Protein AF-A0A7X5N362-F1 (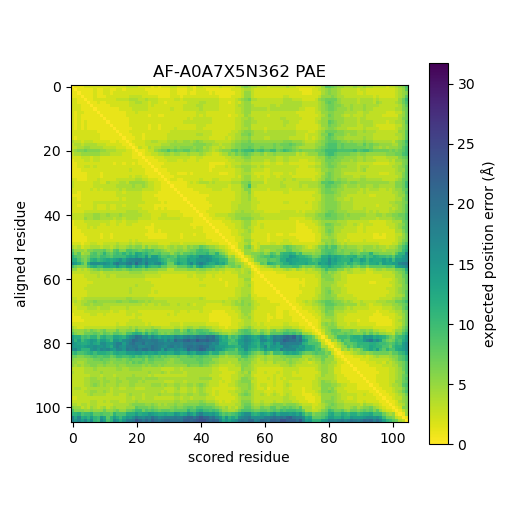afdb_monomer)

Sequence (105 aa):
MVVDDSAVVRQVLVGVLNDAADIEVIATAADPLLAIEKMRKQWPDVIVLDVEMPRMDGITFLRKIMSERPTPVVICSTLTEKGARVTMDALAAGAVAVVTKPRLG

Secondary structure (DSSP, 8-state):
-EE-S-HHHHHHHHHHHHTSTT-----EESSHHHHHHHHHHS--S-EEEES--SSS-HHHHHHHHHHHS---EEEEE--SHHHHHHHHHHHHTT-SEEEEPP---

Nearest PDB structures (foldseek):
  6ymz-assembly1_A  TM=9.532E-01  e=3.014E-10  Pectobacterium atrosepticum SCRI1043
  6ymz-assembly3_C  TM=9.549E-01  e=5.820E-10  Pectobacterium atrosepticum SCRI1043
  6ymz-assembly4_D  TM=9.562E-01  e=9.225E-10  Pectobacterium atrosepticum SCRI1043
  1a2o-assembly2_B  TM=9.151E-01  e=4.189E-10  Salmonella enterica subsp. enterica serovar Typhimurium
  3t8y-assembly1_A  TM=8.985E-01  e=3.924E-08  Thermotoga maritima

Solvent-accessible surface area (backbone atoms only — not comparable to full-atom values): 5985 Å² total; per-residue (Å²): 47,42,37,37,63,49,68,66,58,48,53,51,52,50,52,62,44,56,74,38,92,92,44,76,76,87,43,74,21,60,46,73,67,58,35,51,59,48,38,73,77,54,71,62,77,44,35,40,34,33,48,91,40,99,88,55,56,26,59,62,53,45,39,49,40,49,72,78,56,72,53,54,27,36,36,40,38,70,87,46,83,67,32,57,55,52,46,51,54,34,46,75,49,59,36,75,46,75,44,66,55,80,80,83,128

Mean predicted aligned error: 4.53 Å

Structure (mmCIF, N/CA/C/O backbone):
data_AF-A0A7X5N362-F1
#
_entry.id   AF-A0A7X5N362-F1
#
loop_
_atom_site.group_PDB
_atom_site.id
_atom_site.type_symbol
_atom_site.label_atom_id
_atom_site.label_alt_id
_atom_site.label_comp_id
_atom_site.label_asym_id
_atom_site.label_entity_id
_atom_site.label_seq_id
_atom_site.pdbx_PDB_ins_code
_atom_site.Cartn_x
_atom_site.Cartn_y
_atom_site.Cartn_z
_atom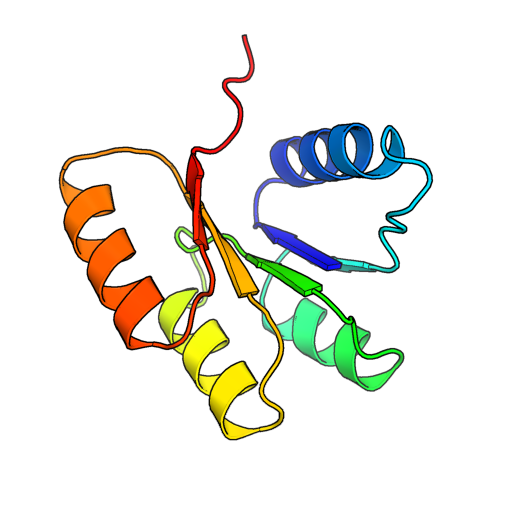_site.occupancy
_atom_site.B_iso_or_equiv
_atom_site.auth_seq_id
_atom_site.auth_comp_id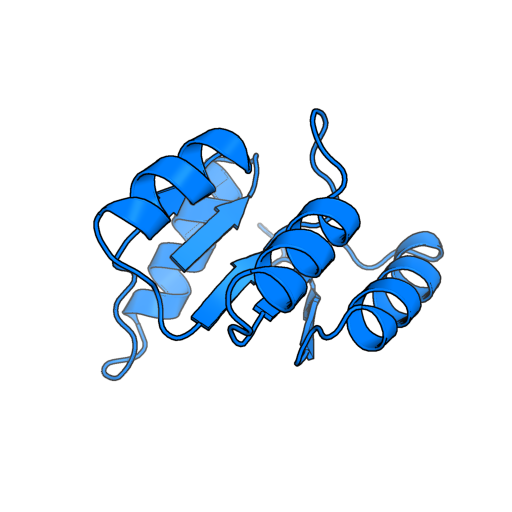
_atom_site.auth_asym_id
_atom_site.auth_atom_id
_atom_site.pdbx_PDB_model_num
ATOM 1 N N . MET A 1 1 ? -6.150 2.905 -1.859 1.00 95.94 1 MET A N 1
ATOM 2 C CA . MET A 1 1 ? -5.169 3.945 -1.446 1.00 95.94 1 MET A CA 1
ATOM 3 C C . MET A 1 1 ? -3.757 3.478 -1.764 1.00 95.94 1 MET A C 1
ATOM 5 O O . MET A 1 1 ? -3.502 2.294 -1.608 1.00 95.94 1 MET A O 1
ATOM 9 N N . VAL A 1 2 ? -2.853 4.372 -2.181 1.00 95.75 2 VAL A N 1
ATOM 10 C CA . VAL A 1 2 ? -1.449 4.031 -2.510 1.00 95.75 2 VAL A CA 1
ATOM 11 C C . VAL A 1 2 ? -0.475 4.725 -1.553 1.00 95.75 2 VAL A C 1
ATOM 13 O O . VAL A 1 2 ? -0.558 5.940 -1.368 1.00 95.75 2 VAL A O 1
ATOM 16 N N . VAL A 1 3 ? 0.458 3.977 -0.965 1.00 94.69 3 VAL A N 1
ATOM 17 C CA . VAL A 1 3 ? 1.504 4.480 -0.061 1.00 94.69 3 VAL A CA 1
ATOM 18 C C . VAL A 1 3 ? 2.864 4.010 -0.565 1.00 94.69 3 VAL A C 1
ATOM 20 O O . VAL A 1 3 ? 3.149 2.820 -0.532 1.00 94.69 3 VAL A O 1
ATOM 23 N N . ASP A 1 4 ? 3.678 4.938 -1.052 1.00 92.25 4 ASP A N 1
ATOM 24 C CA . ASP A 1 4 ? 5.023 4.688 -1.597 1.00 92.25 4 ASP A CA 1
ATOM 25 C C . ASP A 1 4 ? 5.801 6.006 -1.506 1.00 92.25 4 ASP A C 1
ATOM 27 O O . ASP A 1 4 ? 5.194 7.063 -1.688 1.00 92.25 4 ASP A O 1
ATOM 31 N N . ASP A 1 5 ? 7.097 6.004 -1.199 1.00 89.75 5 ASP A N 1
ATOM 32 C CA . ASP A 1 5 ? 7.878 7.239 -1.044 1.00 89.75 5 ASP A CA 1
ATOM 33 C C . ASP A 1 5 ? 8.233 7.889 -2.397 1.00 89.75 5 ASP A C 1
ATOM 35 O O . ASP A 1 5 ? 8.290 9.123 -2.512 1.00 89.75 5 ASP A O 1
ATOM 39 N N . SER A 1 6 ? 8.318 7.097 -3.467 1.00 90.44 6 SER A N 1
ATOM 40 C CA . SER A 1 6 ? 8.588 7.549 -4.827 1.00 90.44 6 SER A CA 1
ATOM 41 C C . SER A 1 6 ? 7.359 8.173 -5.484 1.00 90.44 6 SER A C 1
ATOM 43 O O . SER A 1 6 ? 6.358 7.526 -5.798 1.00 90.44 6 SER A O 1
ATOM 45 N N . ALA A 1 7 ? 7.452 9.473 -5.778 1.00 91.81 7 ALA A N 1
ATOM 46 C CA . ALA A 1 7 ? 6.401 10.194 -6.495 1.00 91.81 7 ALA A CA 1
ATOM 47 C C . ALA A 1 7 ? 6.102 9.591 -7.876 1.00 91.81 7 ALA A C 1
ATOM 49 O O . ALA A 1 7 ? 4.937 9.529 -8.268 1.00 91.81 7 ALA A O 1
ATOM 50 N N . VAL A 1 8 ? 7.136 9.109 -8.573 1.00 91.44 8 VAL A N 1
ATOM 51 C CA . VAL A 1 8 ? 7.007 8.493 -9.900 1.00 91.44 8 VAL A CA 1
ATOM 52 C C . VAL A 1 8 ? 6.232 7.182 -9.804 1.00 91.44 8 VAL A C 1
ATOM 54 O O . VAL A 1 8 ? 5.275 6.980 -10.547 1.00 91.44 8 VAL A O 1
ATOM 57 N N . VAL A 1 9 ? 6.581 6.317 -8.845 1.00 90.44 9 VAL A N 1
ATOM 58 C CA . VAL A 1 9 ? 5.880 5.038 -8.644 1.00 90.44 9 VAL A CA 1
ATOM 59 C C . VAL A 1 9 ? 4.423 5.280 -8.265 1.00 90.44 9 VAL A C 1
ATOM 61 O O . VAL A 1 9 ? 3.540 4.643 -8.837 1.00 90.44 9 VAL A O 1
ATOM 64 N N . ARG A 1 10 ? 4.137 6.249 -7.382 1.00 93.75 10 ARG A N 1
ATOM 65 C CA . ARG A 1 10 ? 2.749 6.620 -7.060 1.00 93.75 10 ARG A CA 1
ATOM 66 C C . ARG A 1 10 ? 1.962 7.045 -8.296 1.00 93.75 10 ARG A C 1
ATOM 68 O O . ARG A 1 10 ? 0.836 6.591 -8.453 1.00 93.75 10 ARG A O 1
ATOM 75 N N . GLN A 1 11 ? 2.520 7.892 -9.163 1.00 93.25 11 GLN A N 1
ATOM 76 C CA . GLN A 1 11 ? 1.834 8.328 -10.387 1.00 93.25 11 GLN A CA 1
ATOM 77 C C . GLN A 1 11 ? 1.539 7.157 -11.328 1.00 93.25 11 GLN A C 1
ATOM 79 O O . GLN A 1 11 ? 0.435 7.062 -11.855 1.00 93.25 11 GLN A O 1
ATOM 84 N N . VAL A 1 12 ? 2.498 6.247 -11.489 1.00 92.69 12 VAL A N 1
ATOM 85 C CA . VAL A 1 12 ? 2.353 5.063 -12.344 1.00 92.69 12 VAL A CA 1
ATOM 86 C C . VAL A 1 12 ? 1.294 4.118 -11.786 1.00 92.69 12 VAL A C 1
ATOM 88 O O . VAL A 1 12 ? 0.396 3.718 -12.517 1.00 92.69 12 VAL A O 1
ATOM 91 N N . LEU A 1 13 ? 1.345 3.805 -10.486 1.00 92.19 13 LEU A N 1
ATOM 92 C CA . LEU A 1 13 ? 0.343 2.959 -9.831 1.00 92.19 13 LEU A CA 1
ATOM 93 C C . LEU A 1 13 ? -1.052 3.581 -9.891 1.00 92.19 13 LEU A C 1
ATOM 95 O O . LEU A 1 13 ? -2.014 2.871 -10.147 1.00 92.19 13 LEU A O 1
ATOM 99 N N . VAL A 1 14 ? -1.173 4.895 -9.685 1.00 94.12 14 VAL A N 1
ATOM 100 C CA . VAL A 1 14 ? -2.454 5.599 -9.831 1.00 94.12 14 VAL A CA 1
ATOM 101 C C . VAL A 1 14 ? -2.976 5.484 -11.259 1.00 94.12 14 VAL A C 1
ATOM 103 O O . VAL A 1 14 ? -4.151 5.190 -11.431 1.00 94.12 14 VAL A O 1
ATOM 106 N N . GLY A 1 15 ? -2.119 5.676 -12.268 1.00 92.50 15 GLY A N 1
ATOM 107 C CA . GLY A 1 15 ? -2.497 5.506 -13.672 1.00 92.50 15 GLY A CA 1
ATOM 108 C C . GLY A 1 15 ? -3.021 4.099 -13.955 1.00 92.50 15 GLY A C 1
ATOM 109 O O . GLY A 1 15 ? -4.150 3.952 -14.401 1.00 92.50 15 GLY A O 1
ATOM 110 N N . VAL A 1 16 ? -2.247 3.074 -13.585 1.00 90.88 16 VAL A N 1
ATOM 111 C CA . VAL A 1 16 ? -2.617 1.662 -13.784 1.00 90.88 16 VAL A CA 1
ATOM 112 C C . VAL A 1 16 ? -3.914 1.294 -13.058 1.00 90.88 16 VAL A C 1
ATOM 114 O O . VAL A 1 16 ? -4.728 0.555 -13.598 1.00 90.88 16 VAL A O 1
ATOM 117 N N . LEU A 1 17 ? -4.115 1.782 -11.831 1.00 92.38 17 LEU A N 1
ATOM 118 C CA . LEU A 1 17 ? -5.327 1.487 -11.063 1.00 92.38 17 LEU A CA 1
ATOM 119 C C . LEU A 1 17 ? -6.552 2.223 -11.612 1.00 92.38 17 LEU A C 1
ATOM 121 O O . LEU A 1 17 ? -7.633 1.652 -11.605 1.00 92.38 17 LEU A O 1
ATOM 125 N N . ASN A 1 18 ? -6.392 3.452 -12.105 1.00 88.94 18 ASN A N 1
ATOM 126 C CA . ASN A 1 18 ? -7.493 4.221 -12.686 1.00 88.94 18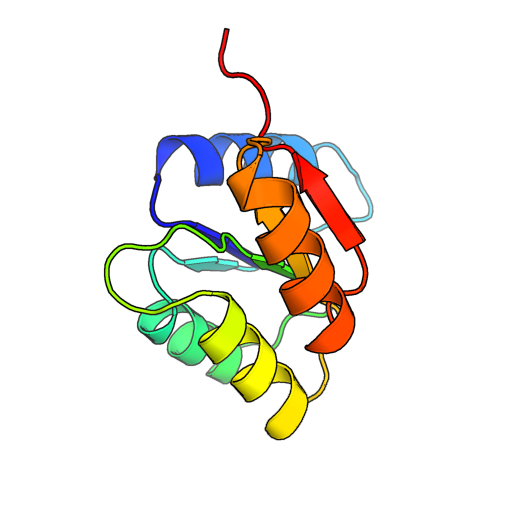 ASN A CA 1
ATOM 127 C C . ASN A 1 18 ? -7.943 3.693 -14.061 1.00 88.94 18 ASN A C 1
ATOM 129 O O . ASN A 1 18 ? -9.050 4.013 -14.488 1.00 88.94 18 ASN A O 1
ATOM 133 N N . ASP A 1 19 ? -7.119 2.897 -14.751 1.00 90.56 19 ASP A N 1
ATOM 134 C CA . ASP A 1 19 ? -7.527 2.208 -15.984 1.00 90.56 19 ASP A CA 1
ATOM 135 C C . ASP A 1 19 ? -8.576 1.108 -15.713 1.00 90.56 19 ASP A C 1
ATOM 137 O O . ASP A 1 19 ? -9.303 0.696 -16.621 1.00 90.56 19 ASP A O 1
ATOM 141 N N . ALA A 1 20 ? -8.688 0.639 -14.466 1.00 92.12 20 ALA A N 1
ATOM 142 C CA . ALA A 1 20 ? -9.724 -0.292 -14.038 1.00 92.12 20 ALA A CA 1
ATOM 143 C C . ALA A 1 20 ? -10.984 0.476 -13.598 1.00 92.12 20 ALA A C 1
ATOM 145 O O . ALA A 1 20 ? -10.965 1.237 -12.634 1.00 92.12 20 ALA A O 1
ATOM 146 N N . ALA A 1 21 ? -12.105 0.262 -14.294 1.00 92.06 21 ALA A N 1
ATOM 147 C CA . ALA A 1 21 ? -13.352 1.002 -14.060 1.00 92.06 21 ALA A CA 1
ATOM 148 C C . ALA A 1 21 ? -14.001 0.743 -12.683 1.00 92.06 21 ALA A C 1
ATOM 150 O O . ALA A 1 21 ? -14.880 1.494 -12.264 1.00 92.06 21 ALA A O 1
ATOM 151 N N . ASP A 1 22 ? -13.602 -0.328 -12.001 1.00 94.81 22 ASP A N 1
ATOM 152 C CA . ASP A 1 22 ? -14.079 -0.751 -10.686 1.00 94.81 22 ASP A CA 1
ATOM 153 C C . ASP A 1 22 ? -13.162 -0.311 -9.532 1.00 94.81 22 ASP A C 1
ATOM 155 O O . ASP A 1 22 ? -13.454 -0.604 -8.371 1.00 94.81 22 ASP A O 1
ATOM 159 N N . ILE A 1 23 ? -12.072 0.409 -9.824 1.00 95.00 23 ILE A N 1
ATOM 160 C CA . ILE A 1 23 ? -11.109 0.875 -8.827 1.00 95.00 23 ILE A CA 1
ATOM 161 C C . ILE A 1 23 ? -11.026 2.401 -8.846 1.00 95.00 23 ILE A C 1
ATOM 163 O O . ILE A 1 23 ? -10.758 3.027 -9.865 1.00 95.00 23 ILE A O 1
ATOM 167 N N . GLU A 1 24 ? -11.169 3.008 -7.669 1.00 94.75 24 GLU A N 1
ATOM 168 C CA . GLU A 1 24 ? -10.941 4.437 -7.467 1.00 94.75 24 GLU A CA 1
ATOM 169 C C . GLU A 1 24 ? -9.788 4.664 -6.483 1.00 94.75 24 GLU A C 1
ATOM 171 O O . GLU A 1 24 ? -9.798 4.200 -5.334 1.00 94.75 24 GLU A O 1
ATOM 176 N N . VAL A 1 25 ? -8.777 5.435 -6.893 1.00 96.12 25 VAL A N 1
ATOM 177 C CA . VAL A 1 25 ? -7.697 5.832 -5.983 1.00 96.12 25 VAL A CA 1
ATOM 178 C C . VAL A 1 25 ? -8.094 7.069 -5.174 1.00 96.12 25 VAL A C 1
ATOM 180 O O . VAL A 1 25 ? -7.721 8.194 -5.492 1.00 96.12 25 VAL A O 1
ATOM 183 N N . ILE A 1 26 ? -8.771 6.843 -4.046 1.00 95.81 26 ILE A N 1
ATOM 184 C CA . ILE A 1 26 ? -9.252 7.916 -3.152 1.00 95.81 26 ILE A CA 1
ATOM 185 C C . ILE A 1 26 ? -8.134 8.731 -2.472 1.00 95.81 26 ILE A C 1
ATOM 187 O O . ILE A 1 26 ? -8.352 9.836 -1.979 1.00 95.81 26 ILE A O 1
ATOM 191 N N . ALA A 1 27 ? -6.924 8.169 -2.380 1.00 96.25 27 ALA A N 1
ATOM 192 C CA . ALA A 1 27 ? -5.808 8.787 -1.677 1.00 96.25 27 ALA A CA 1
ATOM 193 C C . ALA A 1 27 ? -4.454 8.193 -2.079 1.00 96.25 27 ALA A C 1
ATOM 195 O O . ALA A 1 27 ? -4.313 6.983 -2.289 1.00 96.25 27 ALA A O 1
ATOM 196 N N . THR A 1 28 ? -3.438 9.056 -2.062 1.00 96.38 28 THR A N 1
ATOM 197 C CA . THR A 1 28 ? -2.019 8.694 -2.137 1.00 96.38 28 THR A CA 1
ATOM 198 C C . THR A 1 28 ? -1.238 9.314 -0.977 1.00 96.38 28 THR A C 1
ATOM 200 O O . THR A 1 28 ? -1.586 10.405 -0.515 1.00 96.38 28 THR A O 1
ATOM 203 N N . ALA A 1 29 ? -0.188 8.655 -0.493 1.00 94.75 29 ALA A N 1
ATOM 204 C CA . ALA A 1 29 ? 0.681 9.180 0.560 1.00 94.75 29 ALA A CA 1
ATOM 205 C C . ALA A 1 29 ? 2.151 8.829 0.302 1.00 94.75 29 ALA A C 1
ATOM 207 O O . ALA A 1 29 ? 2.445 7.760 -0.223 1.00 94.75 29 ALA A O 1
ATOM 208 N N . ALA A 1 30 ? 3.054 9.744 0.665 1.00 92.00 30 ALA A N 1
ATOM 209 C CA . ALA A 1 30 ? 4.501 9.564 0.520 1.00 92.00 30 ALA A CA 1
ATOM 210 C C . ALA A 1 30 ? 5.162 8.906 1.742 1.00 92.00 30 ALA A C 1
ATOM 212 O O . ALA A 1 30 ? 6.327 8.532 1.690 1.00 92.00 30 ALA A O 1
ATOM 213 N N . ASP A 1 31 ? 4.435 8.801 2.852 1.00 89.75 31 ASP A N 1
ATOM 214 C CA . ASP A 1 31 ? 4.903 8.161 4.071 1.00 89.75 31 ASP A CA 1
ATOM 215 C C . ASP A 1 31 ? 3.709 7.686 4.924 1.00 89.75 31 ASP A C 1
ATOM 217 O O . ASP A 1 31 ? 2.569 8.125 4.703 1.00 89.75 31 ASP A O 1
ATOM 221 N N . PRO A 1 32 ? 3.944 6.806 5.914 1.00 87.62 32 PRO A N 1
ATOM 222 C CA . PRO A 1 32 ? 2.886 6.275 6.771 1.00 87.62 32 PRO A CA 1
ATOM 223 C C . PRO A 1 32 ? 2.143 7.298 7.635 1.00 87.62 32 PRO A C 1
ATOM 225 O O . PRO A 1 32 ? 0.981 7.073 7.968 1.00 87.62 32 PRO A O 1
ATOM 228 N N . LEU A 1 33 ? 2.766 8.415 8.022 1.00 88.88 33 LEU A N 1
ATOM 229 C CA . LEU A 1 33 ? 2.101 9.419 8.860 1.00 88.88 33 LEU A CA 1
ATOM 230 C C . LEU A 1 33 ? 1.041 10.160 8.045 1.00 88.88 33 LEU A C 1
ATOM 232 O O . LEU A 1 33 ? -0.119 10.223 8.457 1.00 88.88 33 LEU A O 1
ATOM 236 N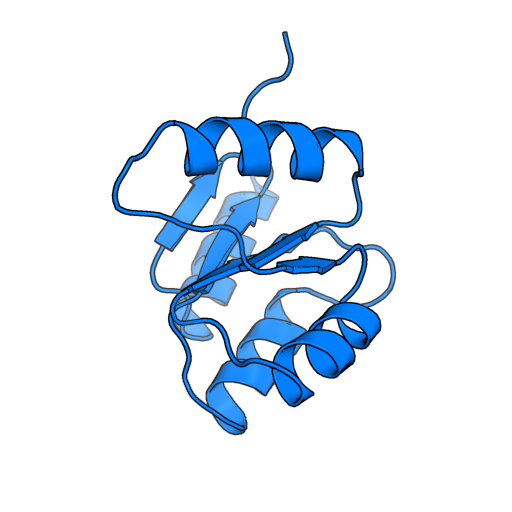 N . LEU A 1 34 ? 1.411 10.612 6.844 1.00 92.38 34 LEU A N 1
ATOM 237 C CA . LEU A 1 34 ? 0.466 11.177 5.881 1.00 92.38 34 LEU A CA 1
ATOM 238 C C . LEU A 1 34 ? -0.617 10.166 5.500 1.00 92.38 34 LEU A C 1
ATOM 240 O O . LEU A 1 34 ? -1.773 10.543 5.290 1.00 92.38 34 LEU A O 1
ATOM 244 N N . ALA A 1 35 ? -0.261 8.880 5.421 1.00 93.38 35 ALA A N 1
ATOM 245 C CA . ALA A 1 35 ? -1.231 7.835 5.147 1.00 93.38 35 ALA A CA 1
ATOM 246 C C . ALA A 1 35 ? -2.300 7.760 6.248 1.00 93.38 35 ALA A C 1
ATOM 248 O O . ALA A 1 35 ? -3.490 7.839 5.947 1.00 93.38 35 ALA A O 1
ATOM 249 N N . ILE A 1 36 ? -1.890 7.711 7.519 1.00 91.88 36 ILE A N 1
ATOM 250 C CA . ILE A 1 36 ? -2.803 7.676 8.673 1.00 91.88 36 ILE A CA 1
ATOM 251 C C . ILE A 1 36 ? -3.708 8.911 8.704 1.00 91.88 36 ILE A C 1
ATOM 253 O O . ILE A 1 36 ? -4.910 8.786 8.939 1.00 91.88 36 ILE A O 1
ATOM 257 N N . GLU A 1 37 ? -3.166 10.104 8.452 1.00 93.75 37 GLU A N 1
ATOM 258 C CA . GLU A 1 37 ? -3.966 11.334 8.415 1.00 93.75 37 GLU A CA 1
ATOM 259 C C . GLU A 1 37 ? -5.066 11.286 7.351 1.00 93.75 37 GLU A C 1
ATOM 261 O O . GLU A 1 37 ? -6.194 11.713 7.608 1.00 93.75 37 GLU A O 1
ATOM 266 N N . LYS A 1 38 ? -4.761 10.744 6.167 1.00 95.38 38 LYS A N 1
ATOM 267 C CA . LYS A 1 38 ? -5.744 10.571 5.091 1.00 95.38 38 LYS A CA 1
ATOM 268 C C . LYS A 1 38 ? -6.759 9.478 5.422 1.00 95.38 38 LYS A C 1
ATOM 270 O O . LYS A 1 38 ? -7.955 9.713 5.277 1.00 95.38 38 LYS A O 1
ATOM 275 N N . MET A 1 39 ? -6.302 8.346 5.958 1.00 94.88 39 MET A N 1
ATOM 276 C CA . MET A 1 39 ? -7.159 7.230 6.377 1.00 94.88 39 MET A CA 1
ATOM 277 C C . MET A 1 39 ? -8.163 7.632 7.465 1.00 94.88 39 MET A C 1
ATOM 279 O O . MET A 1 39 ? -9.296 7.157 7.467 1.00 94.88 39 MET A O 1
ATOM 283 N N . ARG A 1 40 ? -7.784 8.547 8.369 1.00 92.56 40 ARG A N 1
ATOM 284 C CA . ARG A 1 40 ? -8.690 9.110 9.388 1.00 92.56 40 ARG A CA 1
ATOM 285 C C . ARG A 1 40 ? -9.835 9.931 8.797 1.00 92.56 40 ARG A C 1
ATOM 287 O O . ARG A 1 40 ? -10.889 10.009 9.418 1.00 92.56 40 ARG A O 1
ATOM 294 N N . LYS A 1 41 ? -9.625 10.563 7.639 1.00 94.56 41 LYS A N 1
ATOM 295 C CA . LYS A 1 41 ? -10.668 11.326 6.936 1.00 94.56 41 LYS A CA 1
ATOM 296 C C . LYS A 1 41 ? -11.561 10.401 6.117 1.00 94.56 41 LYS A C 1
ATOM 298 O O . LYS A 1 41 ? -12.776 10.551 6.141 1.00 94.56 41 LYS A O 1
ATOM 303 N N . GLN A 1 42 ? -10.950 9.454 5.411 1.00 94.56 42 GLN A N 1
ATOM 304 C CA . GLN A 1 42 ? -11.644 8.479 4.584 1.00 94.56 42 GLN A CA 1
ATOM 305 C C . GLN A 1 42 ? -10.850 7.175 4.572 1.00 94.56 42 GLN A C 1
ATOM 307 O O . GLN A 1 42 ? -9.705 7.132 4.117 1.00 94.56 42 GLN A O 1
ATOM 312 N N . TRP A 1 43 ? -11.460 6.113 5.093 1.00 95.19 43 TRP A N 1
ATOM 313 C CA . TRP A 1 43 ? -10.805 4.816 5.198 1.00 95.19 43 TRP A CA 1
ATOM 314 C C . TRP A 1 43 ? -10.883 4.058 3.863 1.00 95.19 43 TRP A C 1
ATOM 316 O O . TRP A 1 43 ? -11.983 3.946 3.326 1.00 95.19 43 TRP A O 1
ATOM 326 N N . PRO A 1 44 ? -9.767 3.539 3.323 1.00 96.44 44 PRO A N 1
ATOM 327 C CA . PRO A 1 44 ? -9.766 2.785 2.072 1.00 96.44 44 PRO A CA 1
ATOM 328 C C . PRO A 1 44 ? -10.218 1.332 2.255 1.00 96.44 44 PRO A C 1
ATOM 330 O O . PRO A 1 44 ? -9.951 0.724 3.289 1.00 96.44 44 PRO A O 1
ATOM 333 N N . ASP A 1 45 ? -10.793 0.745 1.206 1.00 96.19 45 ASP A N 1
ATOM 334 C CA . ASP A 1 45 ? -11.121 -0.689 1.175 1.00 96.19 45 ASP A CA 1
ATOM 335 C C . ASP A 1 45 ? -9.887 -1.565 0.922 1.00 96.19 45 ASP A C 1
ATOM 337 O O . ASP A 1 45 ? -9.783 -2.673 1.440 1.00 96.19 45 ASP A O 1
ATOM 341 N N . VAL A 1 46 ? -8.928 -1.052 0.144 1.00 95.81 46 VAL A N 1
ATOM 342 C CA . VAL A 1 46 ? -7.656 -1.719 -0.164 1.00 95.81 46 VAL A CA 1
ATOM 343 C C . VAL A 1 46 ? -6.506 -0.714 -0.112 1.00 95.81 46 VAL A C 1
ATOM 345 O O . VAL A 1 46 ? -6.622 0.436 -0.566 1.00 95.81 46 VAL A O 1
ATOM 348 N N . ILE A 1 47 ? -5.368 -1.151 0.423 1.00 96.25 47 ILE A N 1
ATOM 349 C CA . ILE A 1 47 ? -4.131 -0.370 0.501 1.00 96.25 47 ILE A CA 1
ATOM 350 C C . ILE A 1 47 ? -3.054 -1.049 -0.344 1.00 96.25 47 ILE A C 1
ATOM 352 O O . ILE A 1 47 ? -2.746 -2.217 -0.138 1.00 96.25 47 ILE A O 1
ATOM 356 N N . VAL A 1 48 ? -2.448 -0.303 -1.264 1.00 94.88 48 VAL A N 1
ATOM 357 C CA . VAL A 1 48 ? -1.194 -0.683 -1.920 1.00 94.88 48 VAL A CA 1
ATOM 358 C C . VAL A 1 48 ? -0.062 -0.017 -1.150 1.00 94.88 48 VAL A C 1
ATOM 360 O O . VAL A 1 48 ? -0.060 1.208 -1.020 1.00 94.88 48 VAL A O 1
ATOM 363 N N . LEU A 1 49 ? 0.858 -0.812 -0.611 1.00 93.81 49 LEU A N 1
ATOM 364 C CA . LEU A 1 49 ? 1.888 -0.352 0.317 1.00 93.81 49 LEU A CA 1
ATOM 365 C C . LEU A 1 49 ? 3.284 -0.760 -0.149 1.00 93.81 49 LEU A C 1
ATOM 367 O O . LEU A 1 49 ? 3.548 -1.936 -0.390 1.00 93.81 49 LEU A O 1
ATOM 371 N N . ASP A 1 50 ? 4.190 0.204 -0.202 1.00 90.38 50 ASP A N 1
ATOM 372 C CA . ASP A 1 50 ? 5.617 -0.052 -0.317 1.00 90.38 50 ASP A CA 1
ATOM 373 C C . ASP A 1 50 ? 6.230 -0.475 1.022 1.00 90.38 50 ASP A C 1
ATOM 375 O O . ASP A 1 50 ? 5.886 0.054 2.081 1.00 90.38 50 ASP A O 1
ATOM 379 N N . VAL A 1 51 ? 7.164 -1.423 0.978 1.00 82.31 51 VAL A N 1
ATOM 380 C CA . VAL A 1 51 ? 7.927 -1.845 2.163 1.00 82.31 51 VAL A CA 1
ATOM 381 C C . VAL A 1 51 ? 9.241 -1.082 2.289 1.00 82.31 51 VAL A C 1
ATOM 383 O O . VAL A 1 51 ? 9.709 -0.855 3.405 1.00 82.31 51 VAL A O 1
ATOM 386 N N . GLU A 1 52 ? 9.825 -0.646 1.173 1.00 78.12 52 GLU A N 1
ATOM 387 C CA . GLU A 1 52 ? 11.157 -0.039 1.137 1.00 78.12 52 GLU A CA 1
ATOM 388 C C . GLU A 1 52 ? 11.103 1.480 1.361 1.00 78.12 52 GLU A C 1
ATOM 390 O O . GLU A 1 52 ? 11.546 2.257 0.527 1.00 78.12 52 GLU A O 1
ATO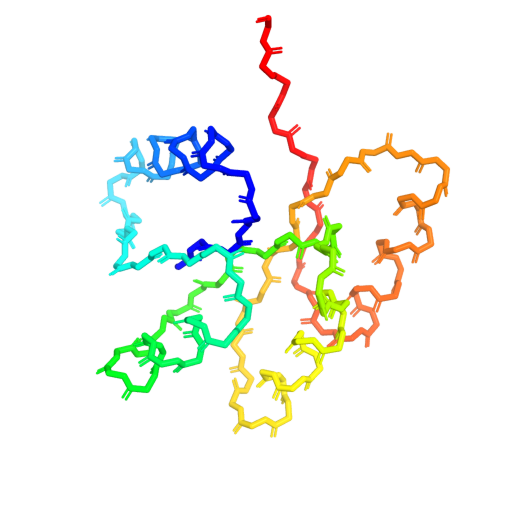M 395 N N . MET A 1 53 ? 10.593 1.914 2.519 1.00 76.06 53 MET A N 1
ATOM 396 C CA . MET A 1 53 ? 10.506 3.338 2.872 1.00 76.06 53 MET A CA 1
ATOM 397 C C . MET A 1 53 ? 11.591 3.762 3.886 1.00 76.06 53 MET A C 1
ATOM 399 O O . MET A 1 53 ? 11.821 3.070 4.879 1.00 76.06 53 MET A O 1
ATOM 403 N N . PRO A 1 54 ? 12.222 4.945 3.732 1.00 60.44 54 PRO A N 1
ATOM 404 C CA . PRO A 1 54 ? 13.384 5.357 4.533 1.00 60.44 54 PRO A CA 1
ATOM 405 C C . PRO A 1 54 ? 13.081 5.749 5.990 1.00 60.44 54 PRO A C 1
ATOM 407 O O . PRO A 1 54 ? 14.000 5.830 6.801 1.00 60.44 54 PRO A O 1
ATOM 410 N N . ARG A 1 55 ? 11.819 6.047 6.338 1.00 60.94 55 ARG A N 1
ATOM 411 C CA . ARG A 1 55 ? 11.442 6.586 7.666 1.00 60.94 55 ARG A CA 1
ATOM 412 C C . ARG A 1 55 ? 10.720 5.597 8.573 1.00 60.94 55 ARG A C 1
ATOM 414 O O . ARG A 1 55 ? 10.798 5.723 9.791 1.00 60.94 55 ARG A O 1
ATOM 421 N N . MET A 1 56 ? 9.978 4.660 7.997 1.00 64.00 56 MET A N 1
ATOM 422 C CA . MET A 1 56 ? 9.214 3.661 8.733 1.00 64.00 56 MET A CA 1
ATOM 423 C C . MET A 1 56 ? 9.138 2.405 7.882 1.00 64.00 56 MET A C 1
ATOM 425 O O . MET A 1 56 ? 8.758 2.469 6.717 1.00 64.00 56 MET A O 1
ATOM 429 N N . ASP A 1 57 ? 9.482 1.281 8.493 1.00 76.56 57 ASP A N 1
ATOM 430 C CA . ASP A 1 57 ? 9.362 -0.036 7.889 1.00 76.56 57 ASP A CA 1
ATOM 431 C C . ASP A 1 57 ? 7.892 -0.319 7.522 1.00 76.56 57 ASP A C 1
ATOM 433 O O . ASP A 1 57 ? 7.006 -0.289 8.386 1.00 76.56 57 ASP A O 1
ATOM 437 N N . GLY A 1 58 ? 7.623 -0.579 6.237 1.00 82.44 58 GLY A N 1
ATOM 438 C CA . GLY A 1 58 ? 6.267 -0.834 5.746 1.00 82.44 58 GLY A CA 1
ATOM 439 C C . GLY A 1 58 ? 5.607 -2.042 6.417 1.00 82.44 58 GLY A C 1
ATOM 440 O O . GLY A 1 58 ? 4.389 -2.051 6.584 1.00 82.44 58 GLY A O 1
ATOM 441 N N . ILE A 1 59 ? 6.382 -3.012 6.920 1.00 87.56 59 ILE A N 1
ATOM 442 C CA . ILE A 1 59 ? 5.841 -4.140 7.698 1.00 87.56 59 ILE A CA 1
ATOM 443 C C . ILE A 1 59 ? 5.303 -3.673 9.052 1.00 87.56 59 ILE A C 1
ATOM 445 O O . ILE A 1 59 ? 4.234 -4.103 9.489 1.00 87.56 59 ILE A O 1
ATOM 449 N N . THR A 1 60 ? 6.004 -2.756 9.715 1.00 89.12 60 THR A N 1
ATOM 450 C CA . THR A 1 60 ? 5.529 -2.149 10.964 1.00 89.12 60 THR A CA 1
ATOM 451 C C . THR A 1 60 ? 4.228 -1.373 10.736 1.00 89.12 60 THR A C 1
ATOM 453 O O . THR A 1 60 ? 3.291 -1.483 11.531 1.00 89.12 60 THR A O 1
ATOM 456 N N . PHE A 1 61 ? 4.128 -0.643 9.622 1.00 91.00 61 PHE A N 1
ATOM 457 C CA . PHE A 1 61 ? 2.898 0.059 9.254 1.00 91.00 61 PHE A CA 1
ATOM 458 C C . PHE A 1 61 ? 1.740 -0.904 8.949 1.00 91.00 61 PHE A C 1
ATOM 460 O O . PHE A 1 61 ? 0.639 -0.717 9.468 1.00 91.00 61 PHE A O 1
ATOM 467 N N . LEU A 1 62 ? 2.000 -1.977 8.196 1.00 9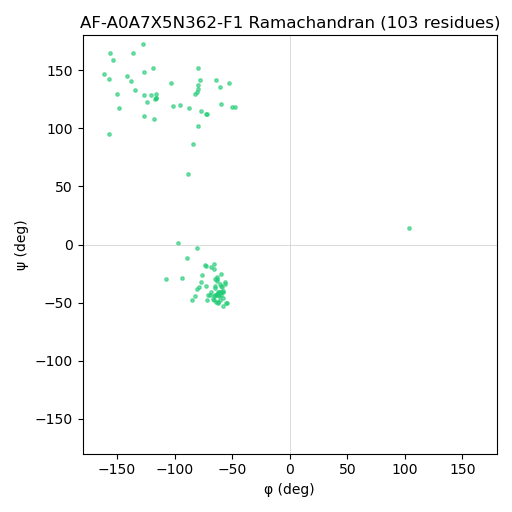2.94 62 LEU A N 1
ATOM 468 C CA . LEU A 1 62 ? 1.042 -3.056 7.945 1.00 92.94 62 LEU A CA 1
ATOM 469 C C . LEU A 1 62 ? 0.506 -3.649 9.253 1.00 92.94 62 LEU A C 1
ATOM 471 O O . LEU A 1 62 ? -0.706 -3.714 9.447 1.00 92.94 62 LEU A O 1
ATOM 475 N N . ARG A 1 63 ? 1.390 -4.019 10.188 1.00 92.25 63 ARG A N 1
ATOM 476 C CA . ARG A 1 63 ? 0.986 -4.563 11.497 1.00 92.25 63 ARG A CA 1
ATOM 477 C C . ARG A 1 63 ? 0.094 -3.597 12.266 1.00 92.25 63 ARG A C 1
ATOM 479 O O . ARG A 1 63 ? -0.881 -4.026 12.878 1.00 92.25 63 ARG A O 1
ATOM 486 N N . LYS A 1 64 ? 0.399 -2.297 12.209 1.00 91.56 64 LYS A N 1
ATOM 487 C CA . LYS A 1 64 ? -0.421 -1.264 12.843 1.00 91.56 64 LYS A CA 1
ATOM 488 C C . LYS A 1 64 ? -1.825 -1.219 12.242 1.00 91.56 64 LYS A C 1
ATOM 490 O O . LYS A 1 64 ? -2.788 -1.295 13.000 1.00 91.56 64 LYS A O 1
ATOM 495 N N . ILE A 1 65 ? -1.941 -1.180 10.911 1.00 93.62 65 ILE A N 1
ATOM 496 C CA . ILE A 1 65 ? -3.236 -1.238 10.214 1.00 93.62 65 ILE A CA 1
ATOM 497 C C . ILE A 1 65 ? -4.008 -2.487 10.646 1.00 93.62 65 ILE A C 1
ATOM 499 O O . ILE A 1 65 ? -5.150 -2.375 11.079 1.00 93.62 65 ILE A O 1
ATOM 503 N N . MET A 1 66 ? -3.369 -3.659 10.612 1.00 93.44 66 MET A N 1
ATOM 504 C CA . MET A 1 66 ? -4.003 -4.925 10.990 1.00 93.44 66 MET A CA 1
ATOM 505 C C . MET A 1 66 ? -4.440 -4.968 12.458 1.00 93.44 66 MET A C 1
ATOM 507 O O . MET A 1 66 ? -5.443 -5.601 12.769 1.00 93.44 66 MET A O 1
ATOM 511 N N . SER A 1 67 ? -3.731 -4.283 13.358 1.00 93.31 67 SER A N 1
ATOM 512 C CA . SER A 1 67 ? -4.105 -4.202 14.775 1.00 93.31 67 SER A CA 1
ATOM 513 C C . SER A 1 67 ? -5.223 -3.197 15.072 1.00 93.31 67 SER A C 1
ATOM 515 O O . SER A 1 67 ? -6.055 -3.456 15.936 1.00 93.31 67 SER A O 1
ATOM 517 N N . GLU A 1 68 ? -5.252 -2.054 14.378 1.00 91.81 68 GLU A N 1
ATOM 518 C CA . GLU A 1 68 ? -6.226 -0.983 14.629 1.00 91.81 68 GLU A CA 1
ATOM 519 C C . GLU A 1 68 ? -7.537 -1.229 13.875 1.00 91.81 68 GLU A C 1
ATOM 521 O O . GLU A 1 68 ? -8.623 -1.124 14.445 1.00 91.81 68 GLU A O 1
ATOM 526 N N . ARG A 1 69 ? -7.441 -1.553 12.582 1.00 94.25 69 ARG A N 1
ATOM 527 C CA . ARG A 1 69 ? -8.576 -1.851 11.707 1.00 94.25 69 ARG A CA 1
ATOM 528 C C . ARG A 1 69 ? -8.092 -2.699 10.522 1.00 94.25 69 ARG A C 1
ATOM 530 O O . ARG A 1 69 ? -7.631 -2.130 9.524 1.00 94.25 69 ARG A O 1
ATOM 537 N N . PRO A 1 70 ? -8.208 -4.040 10.611 1.00 94.38 70 PRO A N 1
ATOM 538 C CA . PRO A 1 70 ? -7.813 -4.951 9.543 1.00 94.38 70 PRO A CA 1
ATOM 539 C C . PRO A 1 70 ? -8.347 -4.495 8.190 1.00 94.38 70 PRO A C 1
ATOM 541 O O . PRO A 1 70 ? -9.554 -4.365 7.996 1.00 94.38 70 PRO A O 1
ATOM 544 N N . THR A 1 71 ? -7.428 -4.206 7.276 1.00 96.12 71 THR A N 1
ATOM 545 C CA . THR A 1 71 ? -7.729 -3.704 5.935 1.00 96.12 71 THR A CA 1
ATOM 546 C C . THR A 1 71 ? -6.870 -4.483 4.953 1.00 96.12 71 THR A C 1
ATOM 548 O O . THR A 1 71 ? -5.675 -4.619 5.211 1.00 96.12 71 THR A O 1
ATOM 551 N N . PRO A 1 72 ? -7.431 -4.997 3.849 1.00 96.38 72 PRO A N 1
ATOM 552 C CA . PRO A 1 72 ? -6.660 -5.658 2.806 1.00 96.38 72 PRO A CA 1
ATOM 553 C C . PRO A 1 72 ? -5.466 -4.812 2.345 1.00 96.38 72 PRO A C 1
ATOM 555 O O . PRO A 1 72 ? -5.636 -3.704 1.828 1.00 96.38 72 PRO A O 1
ATOM 558 N N . VAL A 1 73 ? -4.251 -5.340 2.524 1.00 95.88 73 VAL A N 1
ATOM 559 C CA . VAL A 1 73 ? -3.015 -4.692 2.069 1.00 95.88 73 VAL A CA 1
ATOM 560 C C . VAL A 1 73 ? -2.328 -5.547 1.012 1.00 95.88 73 VAL A C 1
ATOM 562 O O . VAL A 1 73 ? -2.031 -6.720 1.241 1.00 95.88 73 VAL A O 1
ATOM 565 N N . VAL A 1 74 ? -2.044 -4.935 -0.133 1.00 94.25 74 VAL A N 1
ATOM 566 C CA . VAL A 1 74 ? -1.191 -5.479 -1.188 1.00 94.25 74 VAL A CA 1
ATOM 567 C C . VAL A 1 74 ? 0.169 -4.805 -1.080 1.00 94.25 74 VAL A C 1
ATOM 569 O O . VAL A 1 74 ? 0.277 -3.586 -1.209 1.00 94.25 74 VAL A O 1
ATOM 572 N N . ILE A 1 75 ? 1.214 -5.589 -0.842 1.00 91.88 75 ILE A N 1
ATOM 573 C CA . ILE A 1 75 ? 2.577 -5.066 -0.831 1.00 91.88 75 ILE A CA 1
ATOM 574 C C . ILE A 1 75 ? 3.080 -4.904 -2.260 1.00 91.88 75 ILE A C 1
ATOM 576 O O . ILE A 1 75 ? 2.962 -5.827 -3.060 1.00 91.88 75 ILE A O 1
ATOM 580 N N . CYS A 1 76 ? 3.692 -3.764 -2.559 1.00 88.94 76 CYS A N 1
ATOM 581 C CA . CYS A 1 76 ? 4.359 -3.485 -3.824 1.00 88.94 76 CYS A CA 1
ATOM 582 C C . CYS A 1 76 ? 5.851 -3.235 -3.563 1.00 88.94 76 CYS A C 1
ATOM 584 O O . CYS A 1 76 ? 6.207 -2.210 -2.994 1.00 88.94 76 CYS A O 1
ATOM 586 N N . SER A 1 77 ? 6.731 -4.169 -3.936 1.00 81.44 77 SER A N 1
ATOM 587 C CA . SER A 1 77 ? 8.166 -4.121 -3.588 1.00 81.44 77 SER A CA 1
ATOM 588 C C . SER A 1 77 ? 9.070 -4.488 -4.773 1.00 81.44 77 SER A C 1
ATOM 590 O O . SER A 1 77 ? 8.608 -5.024 -5.783 1.00 81.44 77 SER A O 1
ATOM 592 N N . THR A 1 78 ? 10.367 -4.181 -4.693 1.00 76.00 78 THR A N 1
ATOM 593 C CA . THR A 1 78 ? 11.351 -4.620 -5.690 1.00 76.00 78 THR A CA 1
ATOM 594 C C . THR A 1 78 ? 11.777 -6.071 -5.418 1.00 76.00 78 THR A C 1
ATOM 596 O O . THR A 1 78 ? 12.082 -6.462 -4.292 1.00 76.00 78 THR A O 1
ATOM 599 N N . LEU A 1 79 ? 11.770 -6.925 -6.450 1.00 65.12 79 LEU A N 1
ATOM 600 C CA . LEU A 1 79 ? 12.104 -8.343 -6.283 1.00 65.12 79 LEU A CA 1
ATOM 601 C C . LEU A 1 79 ? 13.629 -8.527 -6.231 1.00 65.12 79 LEU A C 1
ATOM 603 O O . LEU A 1 79 ? 14.303 -8.500 -7.259 1.00 65.12 79 LEU A O 1
ATOM 607 N N . THR A 1 80 ? 14.166 -8.718 -5.029 1.00 61.28 80 THR A N 1
ATOM 608 C CA . THR A 1 80 ? 15.569 -9.091 -4.763 1.00 61.28 80 THR A CA 1
ATOM 609 C C . THR A 1 80 ? 15.616 -10.326 -3.848 1.00 61.28 80 THR A C 1
ATOM 611 O O . THR A 1 80 ? 14.581 -10.736 -3.327 1.00 61.28 80 THR A O 1
ATOM 614 N N . GLU A 1 81 ? 16.785 -10.928 -3.587 1.00 55.00 81 GLU A N 1
ATOM 615 C CA . GLU A 1 81 ? 16.905 -12.010 -2.578 1.00 55.00 81 GLU A CA 1
ATOM 616 C C . GLU A 1 81 ? 16.405 -11.571 -1.188 1.00 55.00 81 GLU A C 1
ATOM 618 O O . GLU A 1 81 ? 15.779 -12.350 -0.469 1.00 55.00 81 GLU A O 1
ATOM 623 N N . LYS A 1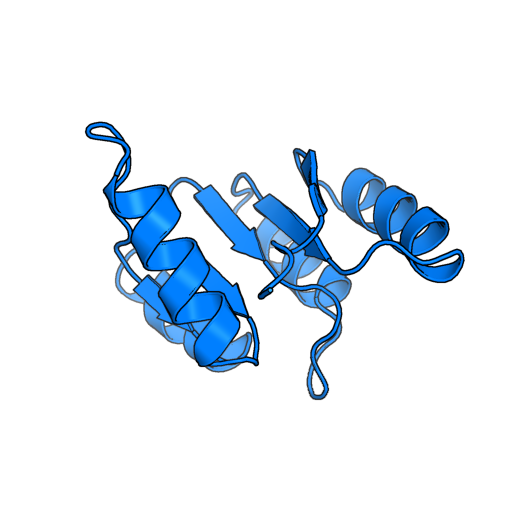 82 ? 16.590 -10.290 -0.832 1.00 60.53 82 LYS A N 1
ATOM 624 C CA . LYS A 1 82 ? 15.965 -9.684 0.357 1.00 60.53 82 LYS A CA 1
ATOM 625 C C . LYS A 1 82 ? 14.439 -9.632 0.240 1.00 60.53 82 LYS A C 1
ATOM 627 O O . LYS A 1 82 ? 13.744 -9.860 1.229 1.00 60.53 82 LYS A O 1
ATOM 632 N N . GLY A 1 83 ? 13.928 -9.406 -0.967 1.00 64.94 83 GLY A N 1
ATOM 633 C CA . GLY A 1 83 ? 12.506 -9.424 -1.301 1.00 64.94 83 GLY A CA 1
ATOM 634 C C . GLY A 1 83 ? 11.807 -10.741 -0.953 1.00 64.94 83 GLY A C 1
ATOM 635 O O . GLY A 1 83 ? 10.653 -10.705 -0.537 1.00 64.94 83 GLY A O 1
ATOM 636 N N . ALA A 1 84 ? 12.487 -11.894 -1.018 1.00 72.00 84 ALA A N 1
ATOM 637 C CA . ALA A 1 84 ? 11.892 -13.177 -0.621 1.00 72.00 84 ALA A CA 1
ATOM 638 C C . ALA A 1 84 ? 11.558 -13.222 0.881 1.00 72.00 84 ALA A C 1
ATOM 640 O O . ALA A 1 84 ? 10.464 -13.632 1.267 1.00 72.00 84 ALA A O 1
ATOM 641 N N . ARG A 1 85 ? 12.466 -12.735 1.737 1.00 78.38 85 ARG A N 1
ATOM 642 C CA . ARG A 1 85 ? 12.220 -12.654 3.184 1.00 78.38 85 ARG A CA 1
ATOM 643 C C . ARG A 1 85 ? 11.156 -11.609 3.515 1.00 78.38 85 ARG A C 1
ATOM 645 O O . ARG A 1 85 ? 10.239 -11.903 4.270 1.00 78.38 85 ARG A O 1
ATOM 652 N N . VAL A 1 86 ? 11.236 -10.440 2.879 1.00 78.19 86 VAL A N 1
ATOM 653 C CA . VAL A 1 86 ? 10.230 -9.374 3.008 1.00 78.19 86 VAL A CA 1
ATOM 654 C C . VAL A 1 86 ? 8.838 -9.867 2.611 1.00 78.19 86 VAL A C 1
ATOM 656 O O . VAL A 1 86 ? 7.865 -9.572 3.296 1.00 78.19 86 VAL A O 1
ATOM 659 N N . THR A 1 87 ? 8.740 -10.665 1.547 1.00 82.00 87 THR A N 1
ATOM 660 C CA . THR A 1 87 ? 7.480 -11.275 1.102 1.00 82.00 87 THR A CA 1
ATOM 661 C C . THR A 1 87 ? 6.893 -12.173 2.186 1.00 82.00 87 THR A C 1
ATOM 663 O O . THR A 1 87 ? 5.717 -12.046 2.520 1.00 82.00 87 THR A O 1
ATOM 666 N N . MET A 1 88 ? 7.711 -13.047 2.779 1.00 85.50 88 MET A N 1
ATOM 667 C CA . MET A 1 88 ? 7.262 -13.933 3.856 1.00 85.50 88 MET A CA 1
ATOM 668 C C . MET A 1 88 ? 6.835 -13.154 5.103 1.00 85.50 88 MET A C 1
ATOM 670 O O . MET A 1 88 ? 5.779 -13.440 5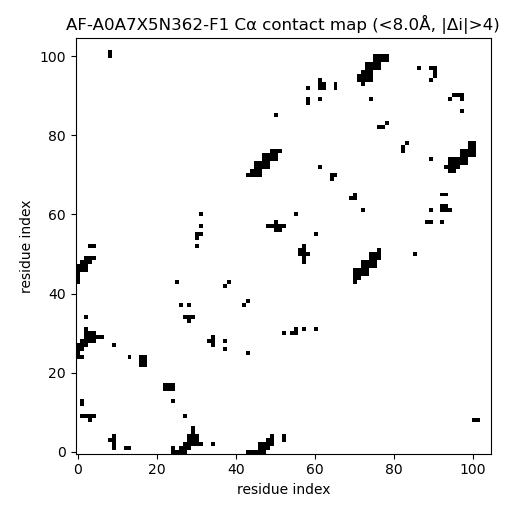.667 1.00 85.50 88 MET A O 1
ATOM 674 N N . ASP A 1 89 ? 7.611 -12.145 5.502 1.00 87.19 89 ASP A N 1
ATOM 675 C CA . ASP A 1 89 ? 7.302 -11.302 6.660 1.00 87.19 89 ASP A CA 1
ATOM 676 C C . ASP A 1 89 ? 6.018 -10.482 6.440 1.00 87.19 89 ASP A C 1
ATOM 678 O O . ASP A 1 89 ? 5.212 -10.340 7.361 1.00 87.19 89 ASP A O 1
ATOM 682 N N . ALA A 1 90 ? 5.786 -9.992 5.218 1.00 88.44 90 ALA A N 1
ATOM 683 C CA . ALA A 1 90 ? 4.565 -9.290 4.829 1.00 88.44 90 ALA A CA 1
ATOM 684 C C . ALA A 1 90 ? 3.328 -10.185 4.901 1.00 88.44 90 ALA A C 1
ATOM 686 O O . ALA A 1 90 ? 2.329 -9.805 5.513 1.00 88.44 90 ALA A O 1
ATOM 687 N N . LEU A 1 91 ? 3.392 -11.380 4.311 1.00 89.81 91 LEU A N 1
ATOM 688 C CA . LEU A 1 91 ? 2.287 -12.338 4.352 1.00 89.81 91 LEU A CA 1
ATOM 689 C C . LEU A 1 91 ? 1.984 -12.759 5.797 1.00 89.81 91 LEU A C 1
ATOM 691 O O . LEU A 1 91 ? 0.829 -12.747 6.214 1.00 89.81 91 LEU A O 1
ATOM 695 N N . ALA A 1 92 ? 3.018 -13.033 6.599 1.00 90.44 92 ALA A N 1
ATOM 696 C CA . ALA A 1 92 ? 2.864 -13.348 8.019 1.00 90.44 92 ALA A CA 1
ATOM 697 C C . ALA A 1 92 ? 2.281 -12.178 8.836 1.00 90.44 92 ALA A C 1
ATOM 699 O O . ALA A 1 92 ? 1.597 -12.401 9.834 1.00 90.44 92 ALA A O 1
ATOM 700 N N . ALA A 1 93 ? 2.533 -10.933 8.422 1.00 88.50 93 ALA A N 1
ATOM 701 C CA . ALA A 1 93 ? 1.969 -9.732 9.032 1.00 88.50 93 ALA A CA 1
ATOM 702 C C . ALA A 1 93 ? 0.530 -9.416 8.576 1.00 88.50 93 ALA A C 1
ATOM 704 O O . ALA A 1 93 ? -0.064 -8.475 9.102 1.00 88.50 93 ALA A O 1
ATOM 705 N N . GLY A 1 94 ? -0.039 -10.194 7.646 1.00 89.88 94 GLY A N 1
ATOM 706 C CA . GLY A 1 94 ? -1.425 -10.059 7.191 1.00 89.88 94 GLY A CA 1
ATOM 707 C C . GLY A 1 94 ? -1.601 -9.390 5.827 1.00 89.88 94 GLY A C 1
ATOM 708 O O . GLY A 1 94 ? -2.718 -8.997 5.493 1.00 89.88 94 GLY A O 1
ATOM 709 N N . ALA A 1 95 ? -0.535 -9.252 5.032 1.00 93.31 95 ALA A N 1
ATOM 710 C CA . ALA A 1 95 ? -0.672 -8.850 3.636 1.00 93.31 95 ALA A CA 1
ATOM 711 C C . ALA A 1 95 ? -1.451 -9.911 2.845 1.00 93.31 95 ALA A C 1
ATOM 713 O O . ALA A 1 95 ? -1.263 -11.112 3.031 1.00 93.31 95 ALA A O 1
ATOM 714 N N . VAL A 1 96 ? -2.298 -9.456 1.926 1.00 94.44 96 VAL A N 1
ATOM 715 C CA . VAL A 1 96 ? -3.112 -10.325 1.064 1.00 94.44 96 VAL A CA 1
ATOM 716 C C . VAL A 1 96 ? -2.289 -10.847 -0.110 1.00 94.44 96 VAL A C 1
ATOM 718 O O . VAL A 1 96 ? -2.434 -11.995 -0.519 1.00 94.44 96 VAL A O 1
ATOM 721 N N . ALA A 1 97 ? -1.423 -9.999 -0.659 1.00 90.88 97 ALA A N 1
ATOM 722 C CA . ALA A 1 97 ? -0.571 -10.330 -1.788 1.00 90.88 97 ALA A CA 1
ATOM 723 C C . ALA A 1 97 ? 0.692 -9.469 -1.776 1.00 90.88 97 ALA A C 1
ATOM 725 O O . ALA A 1 97 ? 0.717 -8.380 -1.199 1.00 90.88 97 ALA A O 1
ATOM 726 N N . VAL A 1 98 ? 1.725 -9.957 -2.458 1.00 88.75 98 VAL A N 1
ATOM 727 C CA . VAL A 1 98 ? 2.958 -9.218 -2.722 1.00 88.75 98 VAL A CA 1
ATOM 728 C C . VAL A 1 98 ? 3.169 -9.190 -4.228 1.00 88.75 98 VAL A C 1
ATOM 730 O O . VAL A 1 98 ? 3.207 -10.237 -4.873 1.00 88.75 98 VAL A O 1
ATOM 733 N N . VAL A 1 99 ? 3.275 -7.991 -4.788 1.00 88.62 99 VAL A N 1
ATOM 734 C CA . VAL A 1 99 ? 3.496 -7.748 -6.212 1.00 88.62 99 VAL A CA 1
ATOM 735 C C . VAL A 1 99 ? 4.805 -7.002 -6.420 1.00 88.62 99 VAL A C 1
ATOM 737 O O . VAL A 1 99 ? 5.279 -6.255 -5.560 1.00 88.62 99 VAL A O 1
ATOM 740 N N . THR A 1 100 ? 5.407 -7.213 -7.584 1.00 84.88 100 THR A N 1
ATOM 741 C CA . THR A 1 100 ? 6.629 -6.511 -7.962 1.00 84.88 100 THR A CA 1
ATOM 742 C C . THR A 1 100 ? 6.310 -5.112 -8.460 1.00 84.88 100 THR A C 1
ATOM 744 O O . THR A 1 100 ? 5.398 -4.956 -9.276 1.00 84.88 100 THR A O 1
ATOM 747 N N . LYS A 1 101 ? 7.098 -4.115 -8.042 1.00 83.06 101 LYS A N 1
ATOM 748 C CA . LYS A 1 101 ? 7.000 -2.758 -8.593 1.00 83.06 101 LYS A CA 1
ATOM 749 C C . LYS A 1 101 ? 7.095 -2.801 -10.129 1.00 83.06 101 LYS A C 1
ATOM 751 O O . LYS A 1 101 ? 7.907 -3.566 -10.666 1.00 83.06 101 LYS A O 1
ATOM 756 N N . PRO A 1 102 ? 6.283 -2.003 -10.845 1.00 75.44 102 PRO A N 1
ATOM 757 C CA . PRO A 1 102 ? 6.338 -1.951 -12.298 1.00 75.44 102 PRO A CA 1
ATOM 758 C C . PRO A 1 102 ? 7.729 -1.491 -12.742 1.00 75.44 102 PRO A C 1
ATOM 760 O O . PRO A 1 102 ? 8.296 -0.553 -12.179 1.00 75.44 102 PRO A O 1
ATOM 763 N N . ARG A 1 103 ? 8.290 -2.161 -13.754 1.00 68.12 103 ARG A N 1
ATOM 764 C CA . ARG A 1 103 ? 9.540 -1.712 -14.368 1.00 68.12 103 ARG A CA 1
ATOM 765 C C . ARG A 1 103 ? 9.236 -0.457 -15.174 1.00 68.12 103 ARG A C 1
ATOM 767 O O . ARG A 1 103 ? 8.523 -0.521 -16.171 1.00 68.12 103 ARG A O 1
ATOM 774 N N . LEU A 1 104 ? 9.762 0.668 -14.712 1.00 60.72 104 LEU A N 1
ATOM 775 C CA . LEU A 1 104 ? 9.851 1.879 -15.513 1.00 60.72 104 LEU A CA 1
ATOM 776 C C . LEU A 1 104 ? 10.952 1.614 -16.541 1.00 60.72 104 LEU A C 1
ATOM 778 O O . LEU A 1 104 ? 12.090 1.359 -16.146 1.00 60.72 104 LEU A O 1
ATOM 782 N N . GLY A 1 105 ? 10.559 1.514 -17.812 1.00 47.88 105 GLY A N 1
ATOM 783 C CA . GLY A 1 105 ? 11.469 1.270 -18.933 1.00 47.88 105 GLY A CA 1
ATOM 784 C C . GLY A 1 105 ? 12.495 2.378 -19.093 1.00 47.88 105 GLY A C 1
ATOM 785 O O . GLY A 1 105 ? 12.112 3.553 -18.896 1.00 47.88 105 GLY A O 1
#

Organism: Xanthomonas perforans (NCBI:txid442694)

InterPro domains:
  IPR001789 Signal transduction response regulator, receiver domain [PF00072] (1-102)
  IPR001789 Signal transduction response regulator, receiver domain [PS50110] (1-105)
  IPR001789 Signal transduction response regulator, receiver domain [SM00448] (1-105)
  IPR011006 CheY-like superfamily [SSF52172] (1-102)

Radius of gyration: 12.8 Å; Cα contacts (8 Å, |Δi|>4): 160; chains: 1; bounding box: 31×25×34 Å

pLDDT: mean 87.45, std 10.66, range [47.88, 96.44]

Foldseek 3Di:
DEEALDPVLQVVVQVVQVVDPPGDDPDYYNHLVRVVVSCVVPNDQEYEYEQPHPPDGRLVSLLVCCVPPDHAYEYEYADDPVVVVVQVSNVVSPHPYYHYRDDPD